Protein AF-A0A6I1P125-F1 (afdb_monomer)

Structure (mmCIF, N/CA/C/O backbone):
data_AF-A0A6I1P125-F1
#
_entry.id   AF-A0A6I1P125-F1
#
loop_
_atom_site.group_PDB
_atom_site.id
_atom_site.type_symbol
_atom_site.label_atom_id
_atom_site.label_alt_id
_atom_site.label_comp_id
_atom_site.label_asym_id
_atom_site.label_entity_id
_atom_site.label_seq_id
_atom_site.pdbx_PDB_ins_code
_atom_site.Cartn_x
_atom_site.Cartn_y
_atom_site.Cartn_z
_atom_site.occupancy
_atom_site.B_iso_or_equiv
_atom_site.auth_seq_id
_atom_site.auth_comp_id
_atom_site.auth_asym_id
_atom_site.auth_atom_id
_atom_site.pdbx_PDB_model_num
ATOM 1 N N . MET A 1 1 ? -8.835 -4.134 35.119 1.00 32.28 1 MET A N 1
ATOM 2 C CA . MET A 1 1 ? -7.807 -4.476 34.116 1.00 32.28 1 MET A CA 1
ATOM 3 C C . MET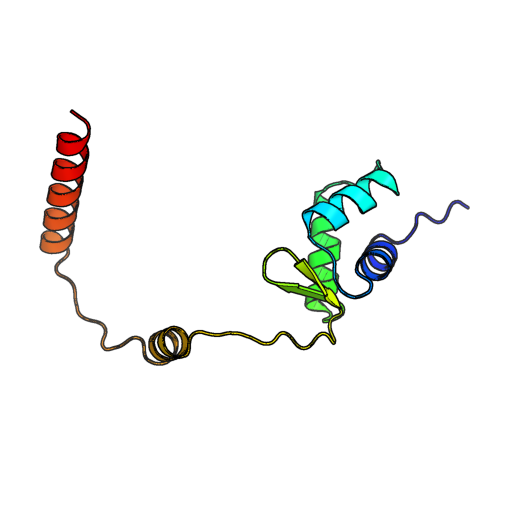 A 1 1 ? -8.260 -3.851 32.815 1.00 32.28 1 MET A C 1
ATOM 5 O O . MET A 1 1 ? -9.244 -4.311 32.257 1.00 32.28 1 MET A O 1
ATOM 9 N N . SER A 1 2 ? -7.656 -2.733 32.422 1.00 34.97 2 SER A N 1
ATOM 10 C CA . SER A 1 2 ? -8.015 -2.032 31.189 1.00 34.97 2 SER A CA 1
ATOM 11 C C . SER A 1 2 ? -7.397 -2.803 30.031 1.00 34.97 2 SER A C 1
ATOM 13 O O . SER A 1 2 ? -6.192 -2.728 29.815 1.00 34.97 2 SER A O 1
ATOM 15 N N . THR A 1 3 ? -8.188 -3.631 29.358 1.00 42.91 3 THR A N 1
ATOM 16 C CA . THR A 1 3 ? -7.774 -4.281 28.115 1.00 42.91 3 THR A CA 1
ATOM 17 C C . THR A 1 3 ? -7.613 -3.181 27.077 1.00 42.91 3 THR A C 1
ATOM 19 O O . THR A 1 3 ? -8.612 -2.665 26.577 1.00 42.91 3 THR A O 1
ATOM 22 N N . SER A 1 4 ? -6.376 -2.758 26.804 1.00 50.59 4 SER A N 1
ATOM 23 C CA . SER A 1 4 ? -6.105 -1.945 25.621 1.00 50.59 4 SER A CA 1
ATOM 24 C C . SER A 1 4 ? -6.679 -2.701 24.420 1.00 50.59 4 SER A C 1
ATOM 26 O O . SER A 1 4 ? -6.367 -3.891 24.289 1.00 50.59 4 SER A O 1
ATOM 28 N N . PRO A 1 5 ? -7.542 -2.089 23.596 1.00 58.38 5 PRO A N 1
ATOM 29 C CA . PRO A 1 5 ? -8.041 -2.763 22.409 1.00 58.38 5 PRO A CA 1
ATOM 30 C C . PRO A 1 5 ? -6.839 -3.195 21.566 1.00 58.38 5 PRO A C 1
ATOM 32 O O . PRO A 1 5 ? -5.920 -2.406 21.341 1.00 58.38 5 PRO A O 1
ATOM 35 N N . ASP A 1 6 ? -6.809 -4.470 21.174 1.00 83.88 6 ASP A N 1
ATOM 36 C CA . ASP A 1 6 ? -5.807 -4.966 20.236 1.00 83.88 6 ASP A CA 1
ATOM 37 C C . ASP A 1 6 ? -5.930 -4.141 18.952 1.00 83.88 6 ASP A C 1
ATOM 39 O O . ASP A 1 6 ? -6.988 -4.113 18.317 1.00 83.88 6 ASP A O 1
ATOM 43 N N . ILE A 1 7 ? -4.855 -3.436 18.601 1.00 87.00 7 ILE A N 1
ATOM 44 C CA . ILE A 1 7 ? -4.792 -2.543 17.442 1.00 87.00 7 ILE A CA 1
ATOM 45 C C . ILE A 1 7 ? -5.245 -3.258 16.164 1.00 87.00 7 ILE A C 1
ATOM 47 O O . ILE A 1 7 ? -5.883 -2.649 15.310 1.00 87.00 7 ILE A O 1
ATOM 51 N N . LYS A 1 8 ? -4.966 -4.562 16.049 1.00 88.31 8 LYS A N 1
ATOM 52 C CA . LYS A 1 8 ? -5.341 -5.369 14.887 1.00 88.31 8 LYS A CA 1
ATOM 53 C C . LYS A 1 8 ? -6.851 -5.530 14.775 1.00 88.31 8 LYS A C 1
ATOM 55 O O . LYS A 1 8 ? -7.397 -5.300 13.703 1.00 88.31 8 LYS A O 1
ATOM 60 N N . SER A 1 9 ? -7.518 -5.864 15.877 1.00 88.50 9 SER A N 1
ATOM 61 C CA . SER A 1 9 ? -8.981 -5.966 15.927 1.00 88.50 9 SER A CA 1
ATOM 62 C C . SER A 1 9 ? -9.635 -4.630 15.594 1.00 88.50 9 SER A C 1
ATOM 64 O O . SER A 1 9 ? -10.550 -4.582 14.781 1.00 88.50 9 SER A O 1
ATOM 66 N N . LEU A 1 10 ? -9.097 -3.533 16.136 1.00 90.00 10 LEU A N 1
ATOM 67 C CA . LEU A 1 10 ? -9.588 -2.192 15.832 1.00 90.00 10 LEU A CA 1
ATOM 68 C C . LEU A 1 10 ? -9.431 -1.840 14.344 1.00 90.00 10 LEU A C 1
ATOM 70 O O . LEU A 1 10 ? -10.347 -1.291 13.740 1.00 90.00 10 LEU A O 1
ATOM 74 N N . ILE A 1 11 ? -8.289 -2.169 13.735 1.00 90.75 11 ILE A N 1
ATOM 75 C CA . ILE A 1 11 ? -8.063 -1.970 12.297 1.00 90.75 11 ILE A CA 1
ATOM 76 C C . ILE A 1 11 ? -9.082 -2.766 11.472 1.00 90.75 11 ILE A C 1
ATOM 78 O O . ILE A 1 11 ? -9.656 -2.216 10.535 1.00 90.75 11 ILE A O 1
ATOM 82 N N . ILE A 1 12 ? -9.323 -4.033 11.817 1.00 90.56 12 ILE A N 1
ATOM 83 C CA . ILE A 1 12 ? -10.285 -4.890 11.110 1.00 90.56 12 ILE A CA 1
ATOM 84 C C . ILE A 1 12 ? -11.697 -4.297 11.193 1.00 90.56 12 ILE A C 1
ATOM 86 O O . ILE A 1 12 ? -12.362 -4.164 10.164 1.00 90.56 12 ILE A O 1
ATOM 90 N N . ASP A 1 13 ? -12.123 -3.881 12.387 1.00 90.38 13 ASP A N 1
ATOM 91 C CA . ASP A 1 13 ? -13.446 -3.289 12.609 1.00 90.38 13 ASP A CA 1
ATOM 92 C C . ASP A 1 13 ? -13.626 -1.978 11.827 1.00 90.38 13 ASP A C 1
ATOM 94 O O . ASP A 1 13 ? -14.682 -1.735 11.242 1.00 90.38 13 ASP A O 1
ATOM 98 N N . LEU A 1 14 ? -12.583 -1.141 11.773 1.00 91.19 14 LEU A N 1
ATOM 99 C CA . LEU A 1 14 ? -12.605 0.140 11.061 1.00 91.19 14 LEU A CA 1
ATOM 100 C C . LEU A 1 14 ? -12.575 0.000 9.536 1.00 91.19 14 LEU A C 1
ATOM 102 O O . LEU A 1 14 ? -13.052 0.895 8.838 1.00 91.19 14 LEU A O 1
ATOM 106 N N . ILE A 1 15 ? -12.010 -1.088 9.009 1.00 91.00 15 ILE A N 1
ATOM 107 C CA . ILE A 1 15 ? -11.971 -1.330 7.565 1.00 91.00 15 ILE A CA 1
ATOM 108 C C . ILE A 1 15 ? -13.371 -1.630 7.031 1.00 91.00 15 ILE A C 1
ATOM 110 O O . ILE A 1 15 ? -13.723 -1.116 5.972 1.00 91.00 15 ILE A O 1
ATOM 114 N N . GLY A 1 16 ? -14.191 -2.409 7.744 1.00 86.00 16 GLY A N 1
ATOM 115 C CA . GLY A 1 16 ? -15.566 -2.710 7.330 1.00 86.00 16 GLY A CA 1
ATOM 116 C C . GLY A 1 16 ? -15.642 -3.288 5.909 1.00 86.00 16 GLY A C 1
ATOM 117 O O . GLY A 1 16 ? -15.222 -4.416 5.675 1.00 86.00 16 GLY A O 1
ATOM 118 N N . HIS A 1 17 ? -16.169 -2.515 4.951 1.00 82.81 17 HIS A N 1
ATOM 119 C CA . HIS A 1 17 ? -16.205 -2.870 3.518 1.00 82.81 17 HIS A CA 1
ATOM 120 C C . HIS A 1 17 ? -15.090 -2.223 2.679 1.00 82.81 17 HIS A C 1
ATOM 122 O O . HIS A 1 17 ? -14.967 -2.503 1.489 1.00 82.81 17 HIS A O 1
ATOM 128 N N . GLY A 1 18 ? -14.294 -1.347 3.282 1.00 87.44 18 GLY A N 1
ATOM 129 C CA . GLY A 1 18 ? -13.251 -0.572 2.633 1.00 87.44 18 GLY A CA 1
ATOM 130 C C . GLY A 1 18 ? -13.128 0.820 3.239 1.00 87.44 18 GLY A C 1
ATOM 131 O O . GLY A 1 18 ? -14.130 1.492 3.485 1.00 87.44 18 GLY A O 1
ATOM 132 N N . VAL A 1 19 ? -11.896 1.278 3.448 1.00 92.75 19 VAL A N 1
ATOM 133 C CA . VAL A 1 19 ? -11.608 2.595 4.026 1.00 92.75 19 VAL A CA 1
ATOM 134 C C . VAL A 1 19 ? -10.361 3.205 3.391 1.00 92.75 19 VAL A C 1
ATOM 136 O O . VAL A 1 19 ? -9.391 2.513 3.093 1.00 92.75 19 VAL A O 1
ATOM 139 N N . LEU A 1 20 ? -10.364 4.520 3.184 1.00 92.94 20 LEU A N 1
ATOM 140 C CA . LEU A 1 20 ? -9.170 5.249 2.748 1.00 92.94 20 LEU A CA 1
ATOM 141 C C . LEU A 1 20 ? -8.114 5.250 3.862 1.00 92.94 20 LEU A C 1
ATOM 143 O O . LEU A 1 20 ? -8.455 5.435 5.028 1.00 92.94 20 LEU A O 1
ATOM 147 N N . ASP A 1 21 ? -6.830 5.128 3.514 1.00 91.62 21 ASP A N 1
ATOM 148 C CA . ASP A 1 21 ? -5.727 5.118 4.492 1.00 91.62 21 ASP A CA 1
ATOM 149 C C . ASP A 1 21 ? -5.736 6.368 5.389 1.00 91.62 21 ASP A C 1
ATOM 151 O O . ASP A 1 21 ? -5.615 6.262 6.608 1.00 91.62 21 ASP A O 1
ATOM 155 N N . ALA A 1 22 ? -5.983 7.548 4.809 1.00 90.12 22 ALA A N 1
ATOM 156 C CA . ALA A 1 22 ? -6.088 8.797 5.565 1.00 90.12 22 ALA A CA 1
ATOM 157 C C . ALA A 1 22 ? -7.242 8.771 6.583 1.00 90.12 22 ALA A C 1
ATOM 159 O O . ALA A 1 22 ? -7.075 9.201 7.725 1.00 90.12 22 ALA A O 1
ATOM 160 N N . THR A 1 23 ? -8.397 8.230 6.188 1.00 91.69 23 THR A N 1
ATOM 161 C CA . THR A 1 23 ? -9.573 8.100 7.057 1.00 91.69 23 THR A CA 1
ATOM 162 C C . THR A 1 23 ? -9.325 7.081 8.164 1.00 91.69 23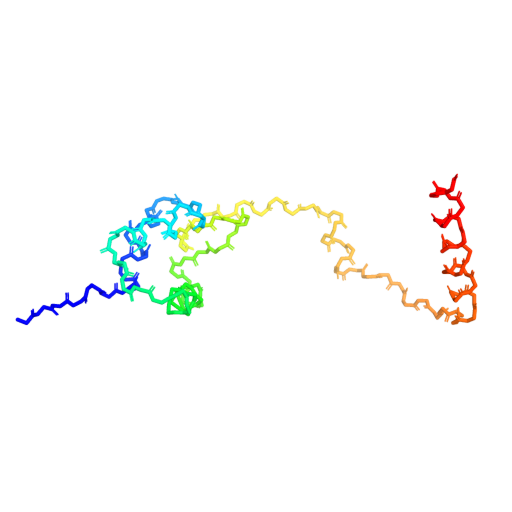 THR A C 1
ATOM 164 O O . THR A 1 23 ? -9.613 7.367 9.322 1.00 91.69 23 THR A O 1
ATOM 167 N N . LEU A 1 24 ? -8.719 5.935 7.844 1.00 91.62 24 LEU A N 1
ATOM 168 C CA . LEU A 1 24 ? -8.350 4.922 8.831 1.00 91.62 24 LEU A CA 1
ATOM 169 C C . LEU A 1 24 ? -7.388 5.493 9.880 1.00 91.62 24 LEU A C 1
ATOM 171 O O . LEU A 1 24 ? -7.600 5.310 11.076 1.00 91.62 24 LEU A O 1
ATOM 175 N N . ARG A 1 25 ? -6.364 6.242 9.454 1.00 89.62 25 ARG A N 1
ATOM 176 C CA . ARG A 1 25 ? -5.413 6.896 10.368 1.00 89.62 25 ARG A CA 1
ATOM 177 C C . ARG A 1 25 ? -6.079 7.930 11.267 1.00 89.62 25 ARG A C 1
ATOM 179 O O . ARG A 1 25 ? -5.747 7.986 12.450 1.00 89.62 25 ARG A O 1
ATOM 186 N N . ALA A 1 26 ? -6.999 8.730 10.732 1.00 89.56 26 ALA A N 1
ATOM 187 C CA . ALA A 1 26 ? -7.751 9.697 11.525 1.00 89.56 26 ALA A CA 1
ATOM 188 C C . ALA A 1 26 ? -8.594 8.988 12.597 1.00 89.56 26 ALA A C 1
ATOM 190 O O . ALA A 1 26 ? -8.472 9.310 13.775 1.00 89.56 26 ALA A O 1
ATOM 191 N N . LEU A 1 27 ? -9.341 7.947 12.213 1.00 89.81 27 LEU A N 1
ATOM 192 C CA . LEU A 1 27 ? -10.183 7.166 13.126 1.00 89.81 27 LEU A CA 1
ATOM 193 C C . LEU A 1 27 ? -9.368 6.448 14.213 1.00 89.81 27 LEU A C 1
ATOM 195 O O . LEU A 1 27 ? -9.759 6.448 15.379 1.00 89.81 27 LEU A O 1
ATOM 199 N N . LEU A 1 28 ? -8.209 5.882 13.864 1.00 89.25 28 LEU A N 1
ATOM 200 C CA . LEU A 1 28 ? -7.297 5.263 14.833 1.00 89.25 28 LEU A CA 1
ATOM 201 C C . LEU A 1 28 ? -6.732 6.286 15.826 1.00 89.25 28 LEU A C 1
ATOM 203 O O . LEU A 1 28 ? -6.613 5.992 17.014 1.00 89.25 28 LEU A O 1
ATOM 207 N N . THR A 1 29 ? -6.418 7.492 15.349 1.00 86.19 29 THR A N 1
ATOM 208 C CA . THR A 1 29 ? -5.909 8.584 16.190 1.00 86.19 29 THR A CA 1
ATOM 209 C C . THR A 1 29 ? -6.990 9.114 17.133 1.00 86.19 29 THR A C 1
ATOM 211 O O . THR A 1 29 ? -6.700 9.404 18.290 1.00 86.19 29 THR A O 1
ATOM 214 N N . GLU A 1 30 ? -8.238 9.207 16.670 1.00 85.69 30 GLU A N 1
ATOM 215 C CA . GLU A 1 30 ? -9.378 9.624 17.494 1.00 85.69 30 GLU A CA 1
ATOM 216 C C . GLU A 1 30 ? -9.713 8.598 18.583 1.00 85.69 30 GLU A C 1
ATOM 218 O O . GLU A 1 30 ? -9.931 8.972 19.735 1.00 85.69 30 GLU A O 1
ATOM 223 N N . GLN A 1 31 ? -9.734 7.306 18.242 1.00 83.50 31 GLN A N 1
ATOM 224 C CA . GLN A 1 31 ? -10.110 6.250 19.188 1.00 83.50 31 GLN A CA 1
ATOM 225 C C . GLN A 1 31 ? -8.982 5.859 20.142 1.00 83.50 31 GLN A C 1
ATOM 227 O O . GLN A 1 31 ? -9.244 5.413 21.259 1.00 83.50 31 GLN A O 1
ATOM 232 N N . SER A 1 32 ? -7.727 6.021 19.726 1.00 80.44 32 SER A N 1
ATOM 233 C CA . SER A 1 32 ? -6.578 5.711 20.568 1.00 80.44 32 SER A CA 1
ATOM 234 C C . SER A 1 32 ? -5.414 6.675 20.282 1.00 80.44 32 SER A C 1
ATOM 236 O O . SER A 1 32 ? -4.451 6.315 19.601 1.00 80.44 32 SER A O 1
ATOM 238 N N . PRO A 1 33 ? -5.453 7.892 20.864 1.00 76.31 33 PRO A N 1
ATOM 239 C CA . PRO A 1 33 ? -4.479 8.965 20.617 1.00 76.31 33 PRO A CA 1
ATOM 240 C C . PRO A 1 33 ? -3.036 8.636 21.018 1.00 76.31 33 PRO A C 1
ATOM 242 O O . PRO A 1 33 ? -2.104 9.326 20.616 1.00 76.31 33 PRO A O 1
ATOM 245 N N . SER A 1 34 ? -2.841 7.603 21.840 1.00 77.56 34 SER A N 1
ATOM 246 C CA . SER A 1 34 ? -1.526 7.121 22.272 1.00 77.56 34 SER A CA 1
ATOM 247 C C . SER A 1 34 ? -0.866 6.158 21.281 1.00 77.56 34 SER A C 1
ATOM 249 O O . SER A 1 34 ? 0.220 5.659 21.566 1.00 77.56 34 SER A O 1
ATOM 251 N N . LEU A 1 35 ? -1.517 5.846 20.156 1.00 78.06 35 LEU A N 1
ATOM 252 C CA . LEU A 1 35 ? -0.959 4.961 19.137 1.00 78.06 35 LEU A CA 1
ATOM 253 C C . LEU A 1 35 ? 0.213 5.618 18.414 1.00 78.06 35 LEU A C 1
ATOM 255 O O . LEU A 1 35 ? 0.096 6.704 17.846 1.00 78.06 35 LEU A O 1
ATOM 259 N N . VAL A 1 36 ? 1.344 4.919 18.384 1.00 81.81 36 VAL A N 1
ATOM 260 C CA . VAL A 1 36 ? 2.506 5.343 17.609 1.00 81.81 36 VAL A CA 1
ATOM 261 C C . VAL A 1 36 ? 2.289 4.956 16.147 1.00 81.81 36 VAL A C 1
ATOM 263 O O . VAL A 1 36 ? 1.867 3.845 15.830 1.00 81.81 36 VAL A O 1
ATOM 266 N N . VAL A 1 37 ? 2.624 5.863 15.226 1.00 80.19 37 VAL A N 1
ATOM 267 C CA . VAL A 1 37 ? 2.477 5.642 13.773 1.00 80.19 37 VAL A CA 1
ATOM 268 C C . VAL A 1 37 ? 3.196 4.370 13.298 1.00 80.19 37 VAL A C 1
ATOM 270 O O . VAL A 1 37 ? 2.715 3.699 12.383 1.00 80.19 37 VAL A O 1
ATOM 273 N N . GLY A 1 38 ? 4.329 4.030 13.923 1.00 81.50 38 GLY A N 1
ATOM 274 C CA . GLY A 1 38 ? 5.072 2.795 13.660 1.00 81.50 38 GLY A CA 1
ATOM 275 C C . GLY A 1 38 ? 4.258 1.537 13.966 1.00 81.50 38 GLY A C 1
ATOM 276 O O . GLY A 1 38 ? 4.169 0.659 13.115 1.00 81.50 38 GLY A O 1
ATOM 277 N N . ASP A 1 39 ? 3.579 1.500 15.113 1.00 85.56 39 ASP A N 1
ATOM 278 C CA . ASP A 1 39 ? 2.785 0.343 15.544 1.00 85.56 39 ASP A CA 1
ATOM 279 C C . ASP A 1 39 ? 1.585 0.102 14.618 1.00 85.56 39 ASP A C 1
ATOM 281 O O . ASP A 1 39 ? 1.271 -1.040 14.281 1.00 85.56 39 ASP A O 1
ATOM 285 N N . ILE A 1 40 ? 0.953 1.180 14.133 1.00 87.12 40 ILE A N 1
ATOM 286 C CA . ILE A 1 40 ? -0.123 1.102 13.130 1.00 87.12 40 ILE A CA 1
ATOM 287 C C . ILE A 1 40 ? 0.399 0.479 11.831 1.00 87.12 40 ILE A C 1
ATOM 289 O O . ILE A 1 40 ? -0.252 -0.386 11.247 1.00 87.12 40 ILE A O 1
ATOM 293 N N . LYS A 1 41 ? 1.577 0.911 11.366 1.00 89.06 41 LYS A N 1
ATOM 294 C CA . LYS A 1 41 ? 2.157 0.421 10.112 1.00 89.06 41 LYS A CA 1
ATOM 295 C C . LYS A 1 41 ? 2.516 -1.063 10.199 1.00 89.06 41 LYS A C 1
ATOM 297 O O . LYS A 1 41 ? 2.193 -1.807 9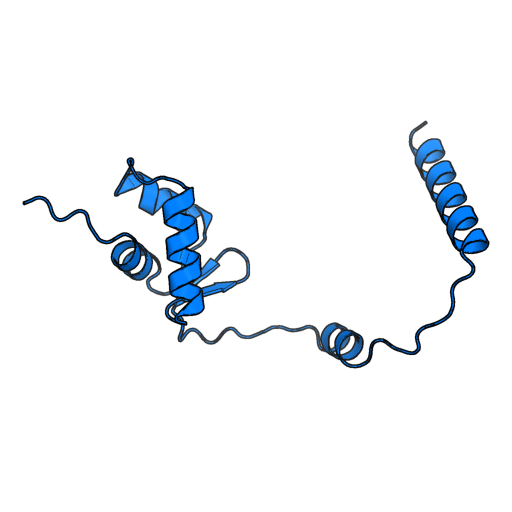.277 1.00 89.06 41 LYS A O 1
ATOM 302 N N . GLU A 1 42 ? 3.131 -1.489 11.298 1.00 90.00 42 GLU A N 1
ATOM 303 C CA . GLU A 1 42 ? 3.457 -2.899 11.531 1.00 90.00 42 GLU A CA 1
ATOM 304 C C . GLU A 1 42 ? 2.196 -3.768 11.619 1.00 90.00 42 GLU A C 1
ATOM 306 O O . GLU A 1 42 ? 2.135 -4.842 11.020 1.00 90.00 42 GLU A O 1
ATOM 311 N N . ALA A 1 43 ? 1.146 -3.288 12.294 1.00 91.06 43 ALA A N 1
ATOM 312 C CA . ALA A 1 43 ? -0.122 -4.007 12.371 1.00 91.06 43 ALA A CA 1
ATOM 313 C C . ALA A 1 43 ? -0.786 -4.179 10.994 1.00 91.06 43 ALA A C 1
ATOM 315 O O . ALA A 1 43 ? -1.249 -5.276 10.679 1.00 91.06 43 ALA A O 1
ATOM 316 N N . LEU A 1 44 ? -0.792 -3.132 10.161 1.00 91.81 44 LEU A N 1
ATOM 317 C CA . LEU A 1 44 ? -1.315 -3.188 8.791 1.00 91.81 44 LEU A CA 1
ATOM 318 C C . LEU A 1 44 ? -0.533 -4.178 7.919 1.00 91.81 44 LEU A C 1
ATOM 320 O O . LEU A 1 44 ? -1.139 -4.991 7.222 1.00 91.81 44 LEU A O 1
ATOM 324 N N . LE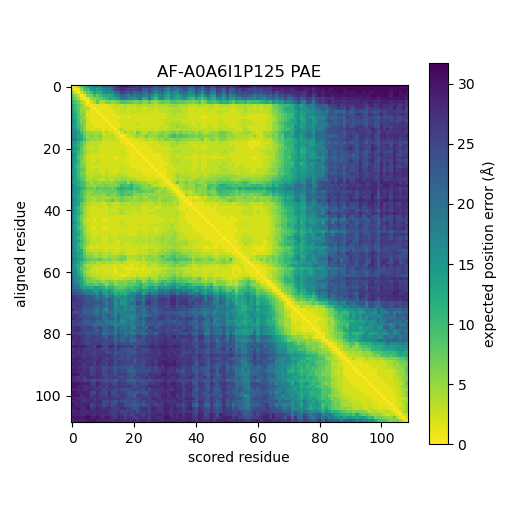U A 1 45 ? 0.801 -4.152 7.990 1.00 90.81 45 LEU A N 1
ATOM 325 C CA . LEU A 1 45 ? 1.660 -5.076 7.244 1.00 90.81 45 LEU A CA 1
ATOM 326 C C . LEU A 1 45 ? 1.427 -6.529 7.660 1.00 90.81 45 LEU A C 1
ATOM 328 O O . LEU A 1 45 ? 1.322 -7.406 6.804 1.00 90.81 45 LEU A O 1
ATOM 332 N N . GLU A 1 46 ? 1.311 -6.791 8.960 1.00 91.62 46 GLU A N 1
ATOM 333 C CA . GLU A 1 46 ? 1.071 -8.143 9.456 1.00 91.62 46 GLU A CA 1
ATOM 334 C C . GLU A 1 46 ? -0.312 -8.661 9.042 1.00 91.62 46 GLU A C 1
ATOM 336 O O . GLU A 1 46 ? -0.423 -9.797 8.586 1.00 91.62 46 GLU A O 1
ATOM 341 N N . LEU A 1 47 ? -1.358 -7.831 9.129 1.00 91.75 47 LEU A N 1
ATOM 342 C CA . LEU A 1 47 ? -2.707 -8.194 8.675 1.00 91.75 47 LEU A CA 1
ATOM 343 C C . LEU A 1 47 ? -2.763 -8.445 7.163 1.00 91.75 47 LEU A C 1
ATOM 345 O O . LEU A 1 47 ? -3.440 -9.373 6.717 1.00 91.75 47 LEU A O 1
ATOM 349 N N . GLN A 1 48 ? -2.024 -7.659 6.378 1.00 91.25 48 GLN A N 1
ATOM 350 C CA . GLN A 1 48 ? -1.899 -7.867 4.938 1.00 91.25 48 GLN A CA 1
ATOM 351 C C . GLN A 1 48 ? -1.152 -9.168 4.623 1.00 91.25 48 GLN A C 1
ATOM 353 O O . GLN A 1 48 ? -1.589 -9.940 3.772 1.00 91.25 48 GLN A O 1
ATOM 358 N N . ARG A 1 49 ? -0.061 -9.462 5.342 1.00 88.88 49 ARG A N 1
ATOM 359 C CA . ARG A 1 49 ? 0.697 -10.716 5.196 1.00 88.88 49 ARG A CA 1
ATOM 360 C C . ARG A 1 49 ? -0.147 -11.945 5.533 1.00 88.88 49 ARG A C 1
ATOM 362 O O . ARG A 1 49 ? 0.017 -12.991 4.913 1.00 88.88 49 ARG A O 1
ATOM 369 N N . GLN A 1 50 ? -1.049 -11.814 6.501 1.00 89.56 50 GLN A N 1
ATOM 370 C CA . GLN A 1 50 ? -2.008 -12.852 6.882 1.00 89.56 50 GLN A CA 1
ATOM 371 C C . GLN A 1 50 ? -3.190 -12.973 5.904 1.00 89.56 50 GLN A C 1
ATOM 373 O O . GLN A 1 50 ? -4.010 -13.873 6.063 1.00 89.56 50 GLN A O 1
ATOM 378 N N . GLY A 1 51 ? -3.299 -12.082 4.912 1.00 87.06 51 GLY A N 1
ATOM 379 C CA . GLY A 1 51 ? -4.406 -12.065 3.955 1.00 87.06 51 GLY A CA 1
ATOM 380 C C . GLY A 1 51 ? -5.743 -11.638 4.565 1.00 87.06 51 GLY A C 1
ATOM 381 O O . GLY A 1 51 ? -6.788 -11.914 3.988 1.00 87.06 51 GLY A O 1
ATOM 382 N N . VAL A 1 52 ? -5.737 -10.986 5.733 1.00 92.00 52 VAL A N 1
ATOM 383 C CA . VAL A 1 52 ? -6.960 -10.507 6.406 1.00 92.00 52 VAL A CA 1
ATOM 384 C C . VAL A 1 52 ? -7.458 -9.211 5.771 1.00 92.00 52 VAL A C 1
ATOM 386 O O . VAL A 1 52 ? -8.663 -8.960 5.733 1.00 92.00 52 VAL A O 1
ATOM 389 N N . ILE A 1 53 ? -6.534 -8.398 5.255 1.00 93.25 53 ILE A N 1
ATOM 390 C CA . ILE A 1 53 ? -6.799 -7.117 4.593 1.00 93.25 53 ILE A CA 1
ATOM 391 C C . ILE A 1 53 ? -5.929 -6.991 3.342 1.00 93.25 53 ILE A C 1
ATOM 393 O O . ILE A 1 53 ? -4.893 -7.648 3.236 1.00 93.25 53 ILE A O 1
ATOM 397 N N . ILE A 1 54 ? -6.306 -6.111 2.418 1.00 90.62 54 ILE A N 1
ATOM 398 C CA . ILE A 1 54 ? -5.491 -5.760 1.253 1.00 90.62 54 ILE A CA 1
ATOM 399 C C . ILE A 1 54 ? -5.366 -4.240 1.154 1.00 90.62 54 ILE A C 1
ATOM 401 O O . ILE A 1 54 ? -6.356 -3.521 1.273 1.00 90.62 54 ILE A O 1
ATOM 405 N N . GLY A 1 55 ? -4.144 -3.755 0.930 1.00 88.06 55 GLY A N 1
ATOM 406 C CA . GLY A 1 55 ? -3.869 -2.356 0.614 1.00 88.06 55 GLY A CA 1
ATOM 407 C C . GLY A 1 55 ? -3.777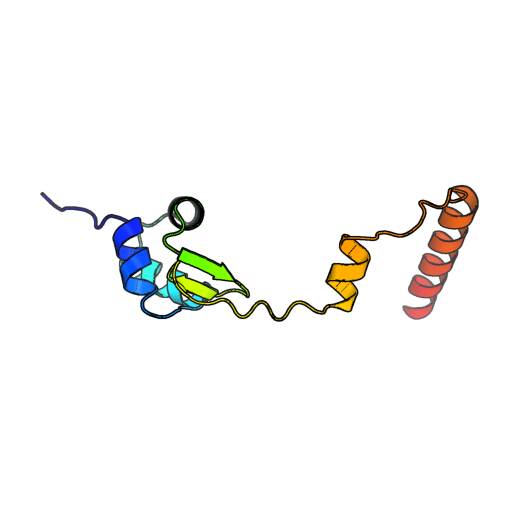 -2.155 -0.897 1.00 88.06 55 GLY A C 1
ATOM 408 O O . GLY A 1 55 ? -2.876 -2.705 -1.528 1.00 88.06 55 GLY A O 1
ATOM 409 N N . ALA A 1 56 ? -4.678 -1.366 -1.481 1.00 82.88 56 ALA A N 1
ATOM 410 C CA . ALA A 1 56 ? -4.694 -1.075 -2.915 1.00 82.88 56 ALA A CA 1
ATOM 411 C C . ALA A 1 56 ? -5.153 0.365 -3.180 1.00 82.88 56 ALA A C 1
ATOM 413 O O . ALA A 1 56 ? -6.162 0.817 -2.645 1.00 82.88 56 ALA A O 1
ATOM 414 N N . GLY A 1 57 ? -4.404 1.109 -4.002 1.00 80.06 57 GLY A N 1
ATOM 415 C CA . GLY A 1 57 ? -4.803 2.454 -4.444 1.00 80.06 57 GLY A CA 1
ATOM 416 C C . GLY A 1 57 ? -5.023 3.478 -3.320 1.00 80.06 57 GLY A C 1
ATOM 417 O O . GLY A 1 57 ? -5.843 4.376 -3.472 1.00 80.06 57 GLY A O 1
ATOM 418 N N . GLY A 1 58 ? -4.334 3.342 -2.180 1.00 86.00 58 GLY A N 1
ATOM 419 C CA . GLY A 1 58 ? -4.534 4.211 -1.009 1.00 86.00 58 GLY A CA 1
ATOM 420 C C . GLY A 1 58 ? -5.752 3.850 -0.147 1.00 86.00 58 GLY A C 1
ATOM 421 O O . GLY A 1 58 ? -6.109 4.612 0.753 1.00 86.00 58 GLY A O 1
ATOM 422 N N . MET A 1 59 ? -6.377 2.699 -0.402 1.00 90.25 59 MET A N 1
ATOM 423 C CA . MET A 1 59 ? -7.451 2.129 0.408 1.00 90.25 59 MET A CA 1
ATOM 424 C C . MET A 1 59 ? -7.021 0.818 1.056 1.00 90.25 59 MET A C 1
ATOM 426 O O . MET A 1 59 ? -6.205 0.073 0.514 1.00 90.25 59 MET A O 1
ATOM 430 N N . TRP A 1 60 ? -7.633 0.535 2.198 1.00 93.12 60 TRP A N 1
ATOM 431 C CA . TRP A 1 60 ? -7.601 -0.747 2.878 1.00 93.12 60 TRP A CA 1
ATOM 432 C C . TRP A 1 60 ? -8.943 -1.436 2.692 1.00 93.12 60 TRP A C 1
ATOM 434 O O . TRP A 1 60 ? -9.990 -0.847 2.956 1.00 93.12 60 TRP A O 1
ATOM 444 N N . LEU A 1 61 ? -8.900 -2.674 2.223 1.00 92.12 61 LEU A N 1
ATOM 445 C CA . LEU A 1 61 ? -10.056 -3.510 1.927 1.00 92.12 61 LEU A CA 1
ATOM 446 C C . LEU A 1 61 ? -9.979 -4.802 2.745 1.00 92.12 61 LEU A C 1
ATOM 448 O O . LEU A 1 61 ? -8.879 -5.217 3.121 1.00 92.12 61 LEU A O 1
ATOM 452 N N . PRO A 1 62 ? -11.107 -5.482 2.995 1.00 90.81 62 PRO A N 1
ATOM 453 C CA . PRO A 1 62 ? -11.085 -6.843 3.517 1.00 90.81 62 PRO A CA 1
ATOM 454 C C . PRO A 1 62 ? -10.328 -7.793 2.584 1.00 90.81 62 PRO A C 1
ATOM 456 O O . PRO A 1 62 ? -10.386 -7.655 1.366 1.00 90.81 62 PRO A O 1
ATOM 459 N N . GLY A 1 63 ? -9.671 -8.806 3.142 1.00 86.25 63 GLY A N 1
ATOM 460 C CA . GLY A 1 63 ? -8.862 -9.770 2.387 1.00 86.25 63 GLY A CA 1
ATOM 461 C C . GLY A 1 63 ? -9.627 -10.608 1.361 1.00 86.25 63 GLY A C 1
ATOM 462 O O . GLY A 1 63 ? -9.037 -11.154 0.438 1.00 86.25 63 GLY A O 1
ATOM 463 N N . HIS A 1 64 ? -10.950 -10.684 1.506 1.00 81.69 64 HIS A N 1
ATOM 464 C CA . HIS A 1 64 ? -11.856 -11.355 0.575 1.00 81.69 64 HIS A CA 1
ATOM 465 C C . HIS A 1 64 ? -12.442 -10.410 -0.484 1.00 81.69 64 HIS A C 1
ATOM 467 O O . HIS A 1 64 ? -13.303 -10.828 -1.255 1.00 81.69 64 HIS A O 1
ATOM 473 N N . ALA A 1 65 ? -12.047 -9.133 -0.499 1.00 77.12 65 ALA A N 1
ATOM 474 C CA . ALA A 1 65 ? -12.496 -8.203 -1.520 1.00 77.12 65 ALA A CA 1
ATOM 475 C C . ALA A 1 65 ? -11.913 -8.617 -2.875 1.00 77.12 65 ALA A C 1
ATOM 477 O O . ALA A 1 65 ? -10.697 -8.740 -3.028 1.00 77.12 65 ALA A O 1
ATOM 478 N N . GLU A 1 66 ? -12.785 -8.804 -3.865 1.00 63.59 66 GLU A N 1
ATOM 479 C CA . GLU A 1 66 ? -12.362 -8.957 -5.251 1.00 63.59 66 GLU A CA 1
ATOM 480 C C . GLU A 1 66 ? -11.765 -7.630 -5.716 1.00 63.59 66 GLU A C 1
ATOM 482 O O . GLU A 1 66 ? -12.469 -6.666 -6.025 1.00 63.59 66 GLU A O 1
ATOM 487 N N . ILE A 1 67 ? -10.437 -7.565 -5.743 1.00 63.28 67 ILE A N 1
ATOM 488 C CA . ILE A 1 67 ? -9.749 -6.487 -6.432 1.00 63.28 67 ILE A CA 1
ATOM 489 C C . ILE A 1 67 ? -9.883 -6.820 -7.907 1.00 63.28 67 ILE A C 1
ATOM 491 O O . ILE A 1 67 ? -9.209 -7.711 -8.417 1.00 63.28 67 ILE A O 1
ATOM 495 N N . ALA A 1 68 ? -10.787 -6.120 -8.590 1.00 58.56 68 ALA A N 1
ATOM 496 C CA . ALA A 1 68 ? -10.740 -6.045 -10.037 1.00 58.56 68 ALA A CA 1
ATOM 497 C C . ALA A 1 68 ? -9.419 -5.360 -10.388 1.00 58.56 68 ALA A C 1
ATOM 499 O O . ALA A 1 68 ? -9.304 -4.133 -10.394 1.00 58.56 68 ALA A O 1
ATOM 500 N N . GLU A 1 69 ? -8.384 -6.168 -10.580 1.00 57.53 69 GLU A N 1
ATOM 501 C CA . GLU A 1 69 ? -7.107 -5.708 -11.068 1.00 57.53 69 GLU A CA 1
ATOM 502 C C . GLU A 1 69 ? -7.334 -5.214 -12.496 1.00 57.53 69 GLU A C 1
ATOM 504 O O . GLU A 1 69 ? -7.306 -5.968 -13.467 1.00 57.53 69 GLU A O 1
ATOM 509 N N . CYS A 1 70 ? -7.616 -3.919 -12.631 1.00 54.16 70 CYS A N 1
ATOM 510 C CA . CYS A 1 70 ? -7.628 -3.225 -13.910 1.00 54.16 70 CYS A CA 1
ATOM 511 C C . CYS A 1 70 ? -6.180 -3.077 -14.388 1.00 54.16 70 CYS A C 1
ATOM 513 O O . CYS A 1 70 ? -5.657 -1.969 -14.517 1.00 54.16 70 CYS A O 1
ATOM 515 N N . TYR A 1 71 ? -5.494 -4.198 -14.591 1.00 61.50 71 TYR A N 1
ATOM 516 C CA . TYR A 1 71 ? -4.187 -4.188 -15.203 1.00 61.50 71 TYR A CA 1
ATOM 517 C C . TYR A 1 71 ? -4.338 -3.757 -16.649 1.00 61.50 71 TYR A C 1
ATOM 519 O O . TYR A 1 71 ? -5.170 -4.279 -17.389 1.00 61.50 71 TYR A O 1
ATOM 527 N N . ASN A 1 72 ? -3.511 -2.799 -17.056 1.00 73.06 72 ASN A N 1
ATOM 528 C CA . ASN A 1 72 ? -3.349 -2.503 -18.464 1.00 73.06 72 ASN A CA 1
ATOM 529 C C . ASN A 1 72 ? -2.641 -3.709 -19.109 1.00 73.06 72 ASN A C 1
ATOM 531 O O . ASN A 1 72 ? -1.473 -3.948 -18.781 1.00 73.06 72 ASN A O 1
ATOM 535 N N . PRO A 1 73 ? -3.299 -4.453 -20.016 1.00 75.06 73 PRO A N 1
ATOM 536 C CA . PRO A 1 73 ? -2.720 -5.655 -20.610 1.00 75.06 73 PRO A CA 1
ATOM 537 C C . PRO A 1 73 ? -1.391 -5.374 -21.316 1.00 75.06 73 PRO A C 1
ATOM 539 O O . PRO A 1 73 ? -0.488 -6.199 -21.256 1.00 75.06 73 PRO A O 1
ATOM 542 N N . ALA A 1 74 ? -1.232 -4.178 -21.894 1.00 76.25 74 ALA A N 1
ATOM 543 C CA . ALA A 1 74 ? 0.002 -3.778 -22.565 1.00 76.25 74 ALA A CA 1
ATOM 544 C C . ALA A 1 74 ? 1.188 -3.653 -21.593 1.00 76.25 74 ALA A C 1
ATOM 546 O O . ALA A 1 74 ? 2.318 -3.968 -21.951 1.00 76.25 74 ALA A O 1
ATOM 547 N N . ILE A 1 75 ? 0.939 -3.218 -20.352 1.00 76.38 75 ILE A N 1
ATOM 548 C CA . ILE A 1 75 ? 1.986 -3.128 -19.323 1.00 76.38 75 ILE A CA 1
ATOM 549 C C . ILE A 1 75 ? 2.359 -4.530 -18.834 1.00 76.38 75 ILE A C 1
ATOM 551 O O . ILE A 1 75 ? 3.538 -4.831 -18.670 1.00 76.38 75 ILE A O 1
ATOM 555 N N . VAL A 1 76 ? 1.368 -5.404 -18.633 1.00 79.31 76 VAL A N 1
ATOM 556 C CA . VAL A 1 76 ? 1.608 -6.798 -18.229 1.00 79.31 76 VAL A CA 1
ATOM 557 C C . VAL A 1 76 ? 2.411 -7.543 -19.295 1.00 79.31 76 VAL A C 1
ATOM 559 O O . VAL A 1 76 ? 3.364 -8.243 -18.963 1.00 79.31 76 VAL A O 1
ATOM 562 N N . GLU A 1 77 ? 2.081 -7.353 -20.571 1.00 78.81 77 GLU A N 1
ATOM 563 C CA . GLU A 1 77 ? 2.808 -7.955 -21.689 1.00 78.81 77 GLU A CA 1
ATOM 564 C C . GLU A 1 77 ? 4.273 -7.500 -21.741 1.00 78.81 77 GLU A C 1
ATOM 566 O O . GLU A 1 77 ? 5.155 -8.339 -21.899 1.00 78.81 77 GLU A O 1
ATOM 571 N N . GLN A 1 78 ? 4.552 -6.211 -21.520 1.00 78.25 78 GLN A N 1
ATOM 572 C CA . GLN A 1 78 ? 5.926 -5.693 -21.460 1.00 78.25 78 GLN A CA 1
ATOM 573 C C . GLN A 1 78 ? 6.713 -6.219 -20.254 1.00 78.25 78 GLN A C 1
ATOM 575 O O . GLN A 1 78 ? 7.911 -6.454 -20.361 1.00 78.25 78 GLN A O 1
ATOM 580 N N . LEU A 1 79 ? 6.064 -6.423 -19.103 1.00 77.56 79 LEU A N 1
ATOM 581 C CA . LEU A 1 79 ? 6.721 -7.001 -17.926 1.00 77.56 79 LEU A CA 1
ATOM 582 C C . LEU A 1 79 ? 7.054 -8.484 -18.120 1.00 77.56 79 LEU A C 1
ATOM 584 O O . LEU A 1 79 ? 8.106 -8.941 -17.679 1.00 77.56 79 LEU A O 1
ATOM 588 N N . LEU A 1 80 ? 6.153 -9.236 -18.756 1.00 81.31 80 LEU A N 1
AT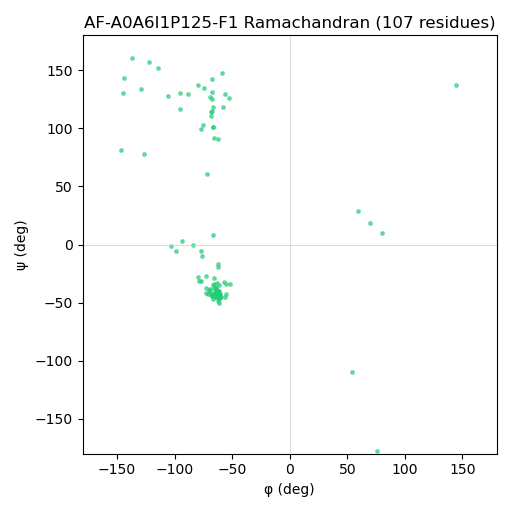OM 589 C CA . LEU A 1 80 ? 6.338 -10.665 -19.015 1.00 81.31 80 LEU A CA 1
ATOM 590 C C . LEU A 1 80 ? 7.300 -10.924 -20.179 1.00 81.31 80 LEU A C 1
ATOM 592 O O . LEU A 1 80 ? 8.022 -11.917 -20.160 1.00 81.31 80 LEU A O 1
ATOM 596 N N . ASN A 1 81 ? 7.335 -10.021 -21.157 1.00 82.50 81 ASN A N 1
ATOM 597 C CA . ASN A 1 81 ? 8.214 -10.074 -22.317 1.00 82.50 81 ASN A CA 1
ATOM 598 C C . ASN A 1 81 ? 8.991 -8.751 -22.428 1.00 82.50 81 ASN A C 1
ATOM 600 O O . ASN A 1 81 ? 8.655 -7.919 -23.272 1.00 82.50 81 ASN A O 1
ATOM 604 N N . PRO A 1 82 ? 10.045 -8.547 -21.615 1.00 72.19 82 PRO A N 1
ATOM 605 C CA . PRO A 1 82 ? 10.794 -7.284 -21.551 1.00 72.19 82 PRO A CA 1
ATOM 606 C C . PRO A 1 82 ? 11.589 -6.923 -22.823 1.00 72.19 82 PRO A C 1
ATOM 608 O O . PRO A 1 82 ? 12.336 -5.949 -22.820 1.00 72.19 82 PRO A O 1
ATOM 611 N N . GLY A 1 83 ? 11.411 -7.663 -23.921 1.00 76.81 83 GLY A N 1
ATOM 612 C CA . GLY A 1 83 ? 12.164 -7.505 -25.163 1.00 76.81 83 GLY A CA 1
ATOM 613 C C . GLY A 1 83 ? 13.579 -8.082 -25.079 1.00 76.81 83 GLY A C 1
ATOM 614 O O . GLY A 1 83 ? 13.971 -8.688 -24.080 1.00 76.81 83 GLY A O 1
ATOM 615 N N . GLU A 1 84 ? 14.344 -7.925 -26.160 1.00 79.69 84 GLU A N 1
ATOM 616 C CA . GLU A 1 84 ? 15.776 -8.227 -26.145 1.00 79.69 84 GLU A CA 1
ATOM 617 C C . GLU A 1 84 ? 16.529 -7.136 -25.383 1.00 79.69 84 GLU A C 1
ATOM 619 O O . GLU A 1 84 ? 16.312 -5.941 -25.591 1.00 79.69 84 GLU A O 1
ATOM 624 N N . PHE A 1 85 ? 17.445 -7.555 -24.512 1.00 74.69 85 PHE A N 1
ATOM 625 C CA . PHE A 1 85 ? 18.395 -6.641 -23.896 1.00 74.69 85 PHE A CA 1
ATOM 626 C C . PHE A 1 85 ? 19.351 -6.144 -24.979 1.00 74.69 85 PHE A C 1
ATOM 628 O O . PHE A 1 85 ? 20.158 -6.911 -25.501 1.00 74.69 85 PHE A O 1
ATOM 635 N N . VAL A 1 86 ? 19.241 -4.864 -25.320 1.00 75.19 86 VAL A N 1
ATOM 636 C CA . VAL A 1 86 ? 20.155 -4.201 -26.250 1.00 75.19 86 VAL A CA 1
ATOM 637 C C . VAL A 1 86 ? 21.330 -3.652 -25.451 1.00 75.19 86 VAL A C 1
ATOM 639 O O . VAL A 1 86 ? 21.139 -2.987 -24.432 1.00 75.19 86 VAL A O 1
ATOM 642 N N . GLU A 1 87 ? 22.548 -3.948 -25.899 1.00 79.00 87 GLU A N 1
ATOM 643 C CA . GLU A 1 87 ? 23.751 -3.322 -25.358 1.00 79.00 87 GLU A CA 1
ATOM 644 C C . GLU A 1 87 ? 23.734 -1.836 -25.731 1.00 79.00 87 GLU A C 1
ATOM 646 O O . GLU A 1 87 ? 23.672 -1.480 -26.907 1.00 79.00 87 GLU A O 1
ATOM 651 N N . VAL A 1 88 ? 23.714 -0.975 -24.716 1.00 79.50 88 VAL A N 1
ATOM 652 C CA . VAL A 1 88 ? 23.682 0.478 -24.895 1.00 79.50 88 VAL A CA 1
ATOM 653 C C . VAL A 1 88 ? 25.106 1.008 -24.818 1.00 79.50 88 VAL A C 1
ATOM 655 O O . VAL A 1 88 ? 25.821 0.709 -23.858 1.00 79.50 88 VAL A O 1
ATOM 658 N N . ASP A 1 89 ? 25.497 1.823 -25.798 1.00 86.44 89 ASP A N 1
ATOM 659 C CA . ASP A 1 89 ? 26.733 2.594 -25.724 1.00 86.44 89 ASP A CA 1
ATOM 660 C C . ASP A 1 89 ? 26.593 3.657 -24.623 1.00 86.44 89 ASP A C 1
ATOM 662 O O . ASP A 1 89 ? 25.751 4.559 -24.674 1.00 86.44 89 ASP A O 1
ATOM 666 N N . VAL A 1 90 ? 27.407 3.510 -23.579 1.00 86.38 90 VAL A N 1
ATOM 667 C CA . VAL A 1 90 ? 27.381 4.382 -22.404 1.00 86.38 90 VAL A CA 1
ATOM 668 C C . VAL A 1 90 ?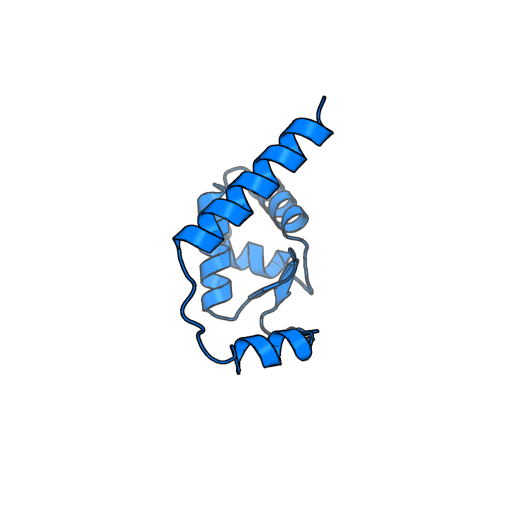 27.732 5.822 -22.784 1.00 86.38 90 VAL A C 1
ATOM 670 O O . VAL A 1 90 ? 27.166 6.749 -22.202 1.00 86.38 90 VAL A O 1
ATOM 673 N N . ASP A 1 91 ? 28.608 6.025 -23.768 1.00 90.94 91 ASP A N 1
ATOM 674 C CA . ASP A 1 91 ? 29.031 7.360 -24.187 1.00 90.94 91 ASP A CA 1
ATOM 675 C C . ASP A 1 91 ? 27.909 8.081 -24.951 1.00 90.94 91 ASP A C 1
ATOM 677 O O . ASP A 1 91 ? 27.680 9.276 -24.739 1.00 90.94 91 ASP A O 1
ATOM 681 N N . GLU A 1 92 ? 27.146 7.352 -25.773 1.00 88.44 92 GLU A N 1
ATOM 682 C CA . GLU A 1 92 ? 25.963 7.883 -26.465 1.00 88.44 92 GLU A CA 1
ATOM 683 C C . GLU A 1 92 ? 24.870 8.290 -25.467 1.00 88.44 92 GLU A C 1
ATOM 685 O O . GLU A 1 92 ? 24.339 9.402 -25.536 1.00 88.44 92 GLU A O 1
ATOM 690 N N . LEU A 1 93 ? 24.600 7.442 -24.468 1.00 88.62 93 LEU A N 1
ATOM 691 C CA . LEU A 1 93 ? 23.612 7.728 -23.426 1.00 88.62 93 LEU A CA 1
ATOM 692 C C . LEU A 1 93 ? 23.986 8.967 -22.596 1.00 88.62 93 LEU A C 1
ATOM 694 O O . LEU A 1 93 ? 23.123 9.784 -22.265 1.00 88.62 93 LEU A O 1
ATOM 698 N N . ILE A 1 94 ? 25.270 9.124 -22.258 1.00 91.75 94 ILE A N 1
ATOM 699 C CA . ILE A 1 94 ? 25.767 10.305 -21.538 1.00 91.75 94 ILE A CA 1
ATOM 700 C C . ILE A 1 94 ? 25.583 11.564 -22.393 1.00 91.75 94 ILE A C 1
ATOM 702 O O . ILE A 1 94 ? 25.078 12.571 -21.887 1.00 91.75 94 ILE A O 1
ATOM 706 N N . ALA A 1 95 ? 25.920 11.507 -23.684 1.00 92.06 95 ALA A N 1
ATOM 707 C CA . ALA A 1 95 ? 25.766 12.638 -24.597 1.00 92.06 95 ALA A CA 1
ATOM 708 C C . ALA A 1 95 ? 24.295 13.070 -24.755 1.00 92.06 95 ALA A C 1
ATOM 710 O O . ALA A 1 95 ? 23.987 14.269 -24.737 1.00 92.06 95 ALA A O 1
ATOM 711 N N . GLU A 1 96 ? 23.365 12.116 -24.853 1.00 90.44 96 GLU A N 1
ATOM 712 C CA . GLU A 1 96 ? 21.929 12.412 -24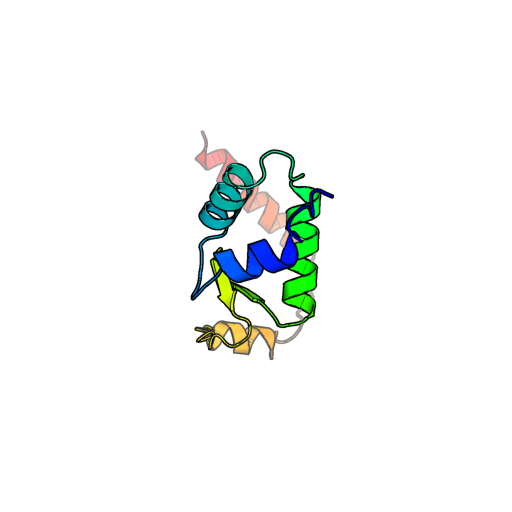.879 1.00 90.44 96 GLU A CA 1
ATOM 713 C C . GLU A 1 96 ? 21.454 13.076 -23.582 1.00 90.44 96 GLU A C 1
ATOM 715 O O . GLU A 1 96 ? 20.722 14.076 -23.617 1.00 90.44 96 GLU A O 1
ATOM 720 N N . LEU A 1 97 ? 21.907 12.571 -22.430 1.00 91.81 97 LEU A N 1
ATOM 721 C CA . LEU A 1 97 ? 21.549 13.119 -21.124 1.00 91.81 97 LEU A CA 1
ATOM 722 C C . LEU A 1 97 ? 22.027 14.572 -20.977 1.00 91.81 97 LEU A C 1
ATOM 724 O O . LEU A 1 97 ? 21.279 15.440 -20.514 1.00 91.81 97 LEU A O 1
ATOM 728 N N . GLU A 1 98 ? 23.253 14.864 -21.409 1.00 93.38 98 GLU A N 1
ATOM 729 C CA . GLU A 1 98 ? 23.801 16.220 -21.418 1.00 93.38 98 GLU A CA 1
ATOM 730 C C . GLU A 1 98 ? 22.987 17.154 -22.317 1.00 93.38 98 GLU A C 1
ATOM 732 O O . GLU A 1 98 ? 22.623 18.259 -21.897 1.00 93.38 98 GLU A O 1
ATOM 737 N N . ALA A 1 99 ? 22.612 16.702 -23.517 1.00 90.94 99 ALA A N 1
ATOM 738 C CA . ALA A 1 99 ? 21.777 17.478 -24.428 1.00 90.94 99 ALA A CA 1
ATOM 739 C C . ALA A 1 99 ? 20.394 17.793 -23.825 1.00 90.94 99 ALA A C 1
ATOM 741 O O . ALA A 1 99 ? 19.891 18.917 -23.960 1.00 90.94 99 ALA A O 1
ATOM 742 N N . MET A 1 100 ? 19.782 16.837 -23.120 1.00 92.50 100 MET A N 1
ATOM 743 C CA . MET A 1 100 ? 18.518 17.046 -22.405 1.00 92.50 100 MET A CA 1
ATOM 744 C C . MET A 1 100 ? 18.664 18.053 -21.260 1.00 92.50 100 MET A C 1
ATOM 746 O O . MET A 1 100 ? 17.817 18.938 -21.102 1.00 92.50 100 MET A O 1
ATOM 750 N N . LEU A 1 101 ? 19.751 17.973 -20.489 1.00 91.44 101 LEU A N 1
ATOM 751 C CA . LEU A 1 101 ? 20.037 18.913 -19.404 1.00 91.44 101 LEU A CA 1
ATOM 752 C C . LEU A 1 101 ? 20.281 20.334 -19.919 1.00 91.44 101 LEU A C 1
ATOM 754 O O . LEU A 1 101 ? 19.809 21.290 -19.301 1.00 91.44 101 LEU A O 1
ATOM 758 N N . VAL A 1 102 ? 20.980 20.488 -21.045 1.00 91.31 102 VAL A N 1
ATOM 759 C CA . VAL A 1 102 ? 21.175 21.790 -21.698 1.00 91.31 102 VAL A CA 1
ATOM 760 C C . VAL A 1 102 ? 19.828 22.375 -22.117 1.00 91.31 102 VAL A C 1
ATOM 762 O O . VAL A 1 102 ? 19.514 23.499 -21.727 1.00 91.31 102 VAL A O 1
ATOM 765 N N . LYS A 1 103 ? 18.981 21.600 -22.810 1.00 86.94 103 LYS A N 1
ATOM 766 C CA . LYS A 1 103 ? 17.629 22.041 -23.202 1.00 86.94 103 LYS A CA 1
ATOM 767 C C . LYS A 1 103 ? 16.787 22.471 -21.999 1.00 86.94 103 LYS A C 1
ATOM 769 O O . LYS A 1 103 ? 16.157 23.525 -22.043 1.00 86.94 103 LYS A O 1
ATOM 774 N N . ALA A 1 104 ? 16.803 21.698 -20.914 1.00 86.75 104 ALA A N 1
ATOM 775 C CA . ALA A 1 104 ? 16.044 22.013 -19.705 1.00 86.75 104 ALA A CA 1
ATOM 776 C C . ALA A 1 104 ? 16.519 23.308 -19.025 1.00 86.75 104 ALA A C 1
ATOM 778 O O . ALA A 1 104 ? 15.704 24.077 -18.516 1.00 86.75 104 ALA A O 1
ATOM 779 N N . ARG A 1 105 ? 17.831 23.575 -19.031 1.00 82.44 105 ARG A N 1
ATOM 780 C CA . ARG A 1 105 ? 18.397 24.823 -18.496 1.00 82.44 105 ARG A CA 1
ATOM 781 C C . ARG A 1 105 ? 18.061 26.019 -19.380 1.00 82.44 105 ARG A C 1
ATOM 783 O O . ARG A 1 105 ? 17.679 27.058 -18.854 1.00 82.44 105 ARG A O 1
ATOM 790 N N . SER A 1 106 ? 18.150 25.864 -20.700 1.00 79.38 106 SER A N 1
ATOM 791 C CA . SER A 1 106 ? 17.797 26.913 -21.662 1.00 79.38 106 SER A CA 1
ATOM 792 C C . SER A 1 106 ? 16.306 27.256 -21.655 1.00 79.38 106 SER A C 1
ATOM 794 O O . SER A 1 106 ? 15.962 28.399 -21.911 1.00 79.38 106 SER A O 1
ATOM 796 N N . ALA A 1 107 ? 15.426 26.309 -21.321 1.00 71.19 107 ALA A N 1
ATOM 797 C CA . ALA A 1 107 ? 13.985 26.548 -21.198 1.00 71.19 107 ALA A CA 1
ATOM 798 C C . ALA A 1 107 ? 13.573 27.288 -19.907 1.00 71.19 107 ALA A C 1
ATOM 800 O O . ALA A 1 107 ? 12.411 27.661 -19.760 1.00 71.19 107 ALA A O 1
ATOM 801 N N . LYS A 1 108 ? 14.498 27.460 -18.951 1.00 60.53 108 LYS A N 1
ATOM 802 C CA . LYS A 1 108 ? 14.264 28.126 -17.658 1.00 60.53 108 LYS A CA 1
ATOM 803 C C . LYS A 1 108 ? 14.829 29.557 -17.604 1.00 60.53 108 LYS A C 1
ATOM 805 O O . LYS A 1 108 ? 14.702 30.206 -16.566 1.00 60.53 108 LYS A O 1
ATOM 810 N N . SER A 1 109 ? 15.468 30.018 -18.684 1.00 50.94 109 SER A N 1
ATOM 811 C CA . SER A 1 109 ? 15.938 31.398 -18.879 1.00 50.94 109 SER A CA 1
ATOM 812 C C . SER A 1 109 ? 14.973 32.187 -19.751 1.00 50.94 109 SER A C 1
ATOM 814 O O . SER A 1 109 ? 15.061 33.430 -19.661 1.00 50.94 109 SER A O 1
#

pLDDT: mean 81.98, std 12.5, range [32.28, 93.38]

Nearest PDB structures (foldseek):
  4rb2-assembly1_D  TM=6.847E-01  e=4.685E-02  Magnetospirillum gryphiswaldense MSR-1 v2
  5nbc-assembly1_C  TM=5.232E-01  e=2.552E-02  Francisella tularensis
  7x75-assembly1_K  TM=4.222E-01  e=5.737E-02  Streptomyces coelicolor A3(2)
  7vo0-assembly1_H  TM=5.019E-01  e=1.206E-01  Streptomyces coelicolor A3(2)
  2ply-assembly3_A  TM=6.082E-01  e=9.775E-01  Neomoorella thermoacetica

Solvent-accessible surface area (backbone atoms only — not comparable to full-atom values): 6636 Å² total; per-residue (Å²): 133,87,76,73,76,56,65,58,60,53,51,56,63,67,27,64,87,49,32,46,50,71,57,51,52,50,52,48,42,72,77,39,71,85,65,52,72,66,59,54,51,51,44,52,51,52,36,38,76,70,48,58,28,41,82,55,97,65,27,35,30,40,41,84,59,84,74,79,76,81,67,57,64,70,58,53,49,42,69,78,51,75,69,80,89,73,91,73,60,67,69,59,55,50,53,53,51,51,53,52,52,51,52,57,55,63,74,74,110

Foldseek 3Di:
DPPDPDLLVLLLVVQVAKDALVRSVVVCCVVPVPDDPVVNVVSLVVCVVVLQWDDDPRMIGGSPDPDPPPDPVVVVCCVVPVDDDDDDDPVVVVVVVVVVVVVVVVVVD

Sequence (109 aa):
MSTSPDIKSLIIDLIGHGVLDATLRALLTEQSPSLVVGDIKEALLELQRQGVIIGAGGMWLPGHAEIAECYNPAIVEQLLNPGEFVEVDVDELIAELEAMLVKARSAKS

Secondary structure (DSSP, 8-state):
---PPPHHHHHHHHHTT-EEHHHHHHHHHHH-TT--HHHHHHHHHHHHHTTSEEEETTEEEETT--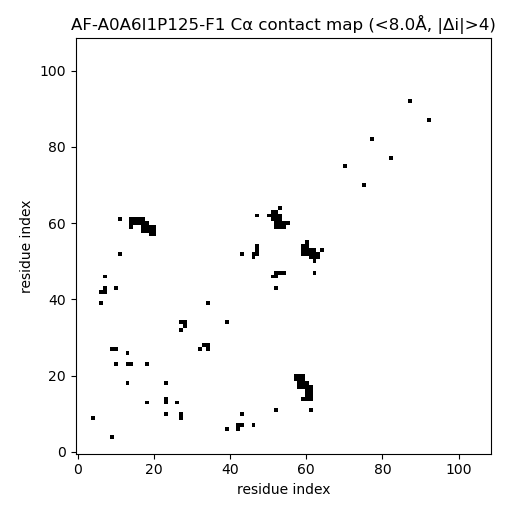------HHHHHHHH-----PPP-HHHHHHHHHHHHHHHHHTT-

Mean predicted aligned error: 14.23 Å

Radius of gyration: 23.04 Å; Cα contacts (8 Å, |Δi|>4): 69; chains: 1; bounding box: 45×44×61 Å